Protein AF-A0A403M8B3-F1 (afdb_monomer)

Mean predicted aligned error: 5.44 Å

Secondary structure (DSSP, 8-state):
-TTHHHHHHHHHHHHTT--HHHHHT-SSHHHHHHHH--TT-S------

Structure (mmCIF, N/CA/C/O backbone):
data_AF-A0A403M8B3-F1
#
_entry.id   AF-A0A403M8B3-F1
#
loop_
_atom_site.group_PDB
_atom_site.id
_atom_site.type_symbol
_atom_site.label_atom_id
_atom_site.label_alt_id
_atom_site.label_comp_id
_atom_site.label_asym_id
_atom_site.label_entity_id
_atom_site.label_seq_id
_atom_site.pdbx_PDB_ins_code
_atom_site.Cartn_x
_atom_site.Ca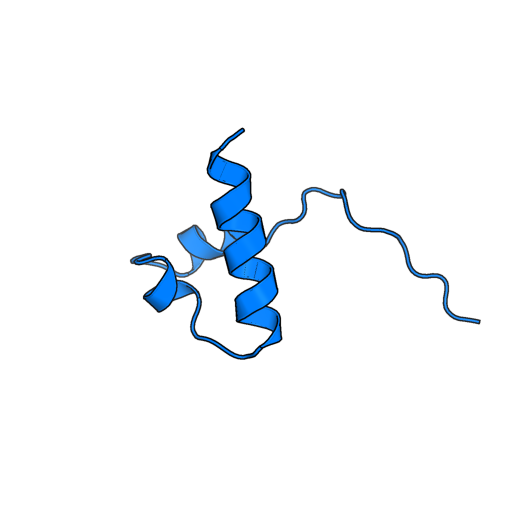rtn_y
_atom_site.Cartn_z
_atom_site.occupancy
_atom_site.B_iso_or_equiv
_atom_site.auth_seq_id
_atom_site.auth_comp_id
_atom_site.auth_asym_id
_atom_site.auth_atom_id
_atom_site.pdbx_PDB_model_num
ATOM 1 N N . THR A 1 1 ? 11.669 -2.365 -1.156 1.00 81.69 1 THR A N 1
ATOM 2 C CA . THR A 1 1 ? 11.847 -2.021 0.277 1.00 81.69 1 THR A CA 1
ATOM 3 C C . THR A 1 1 ? 10.707 -2.655 1.074 1.00 81.69 1 THR A C 1
ATOM 5 O O . THR A 1 1 ? 9.781 -3.151 0.442 1.00 81.69 1 THR A 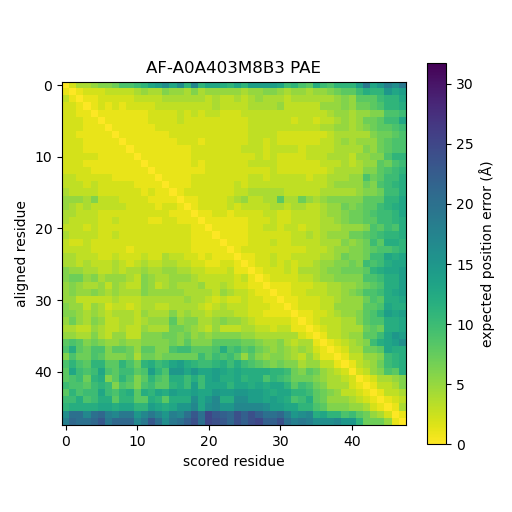O 1
ATOM 8 N N . PHE A 1 2 ? 10.721 -2.650 2.417 1.00 85.00 2 PHE A N 1
ATOM 9 C CA . PHE A 1 2 ? 9.622 -3.211 3.242 1.00 85.00 2 PHE A CA 1
ATOM 10 C C . PHE A 1 2 ? 8.244 -2.592 2.916 1.00 85.00 2 PHE A C 1
ATOM 12 O O . PHE A 1 2 ? 7.212 -3.241 3.036 1.00 85.00 2 PHE A O 1
ATOM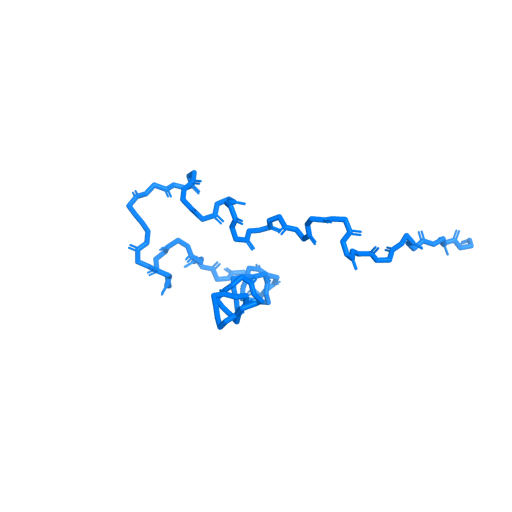 19 N N . HIS A 1 3 ? 8.238 -1.358 2.404 1.00 83.44 3 HIS A N 1
ATOM 20 C CA . HIS A 1 3 ? 7.042 -0.629 1.979 1.00 83.44 3 HIS A CA 1
ATOM 21 C C . HIS A 1 3 ? 6.237 -1.337 0.868 1.00 83.44 3 HIS A C 1
ATOM 23 O O . HIS A 1 3 ? 5.015 -1.225 0.832 1.00 83.44 3 HIS A O 1
ATOM 29 N N . GLU A 1 4 ? 6.894 -2.127 0.011 1.00 86.56 4 GLU A N 1
ATOM 30 C CA . GLU A 1 4 ? 6.244 -2.850 -1.097 1.00 86.56 4 GLU A CA 1
ATOM 31 C C . GLU A 1 4 ? 5.306 -3.970 -0.613 1.00 86.56 4 GLU A C 1
ATOM 33 O O . GLU A 1 4 ? 4.406 -4.369 -1.348 1.00 86.56 4 GLU A O 1
ATOM 38 N N . GLN A 1 5 ? 5.460 -4.456 0.627 1.00 91.50 5 GLN A N 1
ATOM 39 C CA . GLN A 1 5 ? 4.515 -5.416 1.216 1.00 91.50 5 GLN A CA 1
ATOM 40 C C . GLN A 1 5 ? 3.119 -4.798 1.357 1.00 91.50 5 GLN A C 1
ATOM 42 O O . GLN A 1 5 ? 2.114 -5.464 1.112 1.00 91.50 5 GLN A O 1
ATOM 47 N N . ARG A 1 6 ? 3.052 -3.500 1.688 1.00 90.19 6 ARG A N 1
ATOM 48 C CA . ARG A 1 6 ? 1.791 -2.757 1.778 1.00 90.19 6 ARG A CA 1
ATOM 49 C C . ARG A 1 6 ? 1.156 -2.584 0.396 1.00 90.19 6 ARG A C 1
ATOM 51 O O . ARG A 1 6 ? -0.044 -2.793 0.274 1.00 90.19 6 ARG A O 1
ATOM 58 N N . SER A 1 7 ? 1.957 -2.293 -0.634 1.00 89.12 7 SER A N 1
ATOM 59 C CA . SER A 1 7 ? 1.494 -2.214 -2.032 1.00 89.12 7 SER A CA 1
ATOM 60 C C . SER A 1 7 ? 1.003 -3.557 -2.576 1.00 89.12 7 SER A C 1
ATOM 62 O O . SER A 1 7 ? 0.048 -3.620 -3.341 1.00 89.12 7 SER A O 1
ATOM 64 N N . LEU A 1 8 ? 1.647 -4.663 -2.194 1.00 90.25 8 LEU A N 1
ATOM 65 C CA . LEU A 1 8 ? 1.176 -6.001 -2.549 1.00 90.25 8 LEU A CA 1
ATOM 66 C C . LEU A 1 8 ? -0.156 -6.332 -1.861 1.00 90.25 8 LEU A C 1
ATOM 68 O O . LEU A 1 8 ? -1.081 -6.792 -2.522 1.00 90.25 8 LEU A O 1
ATOM 72 N N . SER A 1 9 ? -0.253 -6.064 -0.557 1.00 92.62 9 SER A N 1
ATOM 73 C CA . SER A 1 9 ? -1.475 -6.264 0.231 1.00 92.62 9 SER A CA 1
ATOM 74 C C . SER A 1 9 ? -2.660 -5.477 -0.339 1.00 92.62 9 SER A C 1
ATOM 76 O O . SER A 1 9 ? -3.736 -6.040 -0.519 1.00 92.62 9 SER A O 1
ATOM 78 N N . GLU A 1 10 ? -2.449 -4.204 -0.696 1.00 93.38 10 GLU A N 1
ATOM 79 C CA . GLU A 1 10 ? -3.462 -3.356 -1.338 1.00 93.38 10 GLU A CA 1
ATOM 80 C C . GLU A 1 10 ? -4.063 -4.036 -2.573 1.00 93.38 10 GLU A C 1
ATOM 82 O O . GLU A 1 10 ? -5.264 -4.287 -2.607 1.00 93.38 10 GLU A O 1
ATOM 87 N N . ARG A 1 11 ? -3.225 -4.422 -3.541 1.00 90.62 11 ARG A N 1
ATOM 88 C CA . ARG A 1 11 ? -3.685 -5.000 -4.811 1.00 90.62 11 ARG A CA 1
ATOM 89 C C . ARG A 1 11 ? -4.444 -6.314 -4.613 1.00 90.62 11 ARG A C 1
ATOM 91 O O . ARG A 1 11 ? -5.532 -6.479 -5.157 1.00 90.62 11 ARG A O 1
ATOM 98 N N . LEU A 1 12 ? -3.923 -7.212 -3.772 1.00 93.25 12 LEU A N 1
ATOM 99 C CA . LEU A 1 12 ? -4.551 -8.512 -3.506 1.00 93.25 12 LEU A CA 1
ATOM 100 C C . LEU A 1 12 ? -5.922 -8.381 -2.835 1.00 93.25 12 LEU A C 1
ATOM 102 O O . LEU A 1 12 ? -6.851 -9.107 -3.184 1.00 93.25 12 LEU A O 1
ATOM 106 N N . TYR A 1 13 ? -6.069 -7.480 -1.861 1.00 94.06 13 TYR A N 1
ATOM 107 C CA . TYR A 1 13 ? -7.356 -7.273 -1.194 1.00 94.06 13 TYR A CA 1
ATOM 108 C C . TYR A 1 13 ? -8.334 -6.464 -2.050 1.00 94.06 13 TYR A C 1
ATOM 110 O O . TYR A 1 13 ? -9.543 -6.691 -1.970 1.00 94.06 13 TYR A O 1
ATOM 118 N N . LYS A 1 14 ? -7.834 -5.577 -2.918 1.00 91.00 14 LYS A N 1
ATOM 119 C CA . LYS A 1 14 ? -8.656 -4.873 -3.905 1.00 91.00 14 LYS A CA 1
ATOM 120 C C . LYS A 1 14 ? -9.314 -5.845 -4.883 1.00 91.00 14 LYS A C 1
ATOM 122 O O . LYS A 1 14 ? -10.511 -5.721 -5.130 1.00 91.00 14 LYS A O 1
ATOM 127 N N . GLU A 1 15 ? -8.567 -6.827 -5.390 1.00 90.81 15 GLU A N 1
ATOM 128 C CA . GLU A 1 15 ? -9.083 -7.884 -6.280 1.00 90.81 15 GLU A CA 1
ATOM 129 C C . GLU A 1 15 ? -10.173 -8.743 -5.616 1.00 90.81 15 GLU A C 1
ATOM 131 O O . GLU A 1 15 ? -11.066 -9.245 -6.291 1.00 90.81 15 GLU A O 1
ATOM 136 N N . GLN A 1 16 ? -10.150 -8.858 -4.285 1.00 94.12 16 GLN A N 1
ATOM 137 C CA . GLN A 1 16 ? -11.178 -9.543 -3.491 1.00 94.12 16 GLN A CA 1
ATOM 138 C C . GLN A 1 16 ? -12.409 -8.664 -3.193 1.00 94.12 16 GLN A C 1
ATOM 140 O O . GLN A 1 16 ? -13.349 -9.125 -2.548 1.00 94.12 16 GLN A O 1
ATOM 145 N N . GLY A 1 17 ? -12.422 -7.400 -3.634 1.00 91.81 17 GLY A N 1
ATOM 146 C CA . GLY A 1 17 ? -13.540 -6.471 -3.442 1.00 91.81 17 GLY A CA 1
ATOM 147 C C . GLY A 1 17 ? -13.556 -5.737 -2.096 1.00 91.81 17 GLY A C 1
ATOM 148 O O . GLY A 1 17 ? -14.572 -5.137 -1.745 1.00 91.81 17 GLY A O 1
ATOM 149 N N . LEU A 1 18 ? -12.459 -5.761 -1.332 1.00 93.06 18 LEU A N 1
ATOM 150 C CA . LEU A 1 18 ? -12.363 -5.053 -0.051 1.00 93.06 18 LEU A CA 1
ATOM 151 C C . LEU A 1 18 ? -12.093 -3.551 -0.243 1.00 93.06 18 LEU A C 1
ATOM 153 O O . LEU A 1 18 ? -11.436 -3.117 -1.192 1.00 93.06 18 LEU A O 1
ATOM 157 N N . ASP A 1 19 ? -12.560 -2.748 0.716 1.00 91.50 19 ASP A N 1
ATOM 158 C CA . ASP A 1 19 ? -12.257 -1.316 0.806 1.00 91.50 19 ASP A CA 1
ATOM 159 C C . ASP A 1 19 ? -10.824 -1.118 1.332 1.00 91.50 19 ASP A C 1
ATOM 161 O O . ASP A 1 19 ? -10.566 -1.030 2.540 1.00 91.50 19 ASP A O 1
ATOM 165 N N . THR A 1 20 ? -9.868 -1.083 0.403 1.00 92.75 20 THR A N 1
ATOM 166 C CA . THR A 1 20 ? -8.441 -0.973 0.719 1.00 92.75 20 THR A CA 1
ATOM 167 C C . THR A 1 20 ? -8.061 0.383 1.308 1.00 92.75 20 THR A C 1
ATOM 169 O O . THR A 1 20 ? -7.099 0.462 2.070 1.00 92.75 20 THR A O 1
ATOM 172 N N . GLN A 1 21 ? -8.835 1.444 1.055 1.00 91.31 21 GLN A N 1
ATOM 173 C CA . GLN A 1 21 ? -8.596 2.750 1.669 1.00 91.31 21 GLN A CA 1
ATOM 174 C C . GLN A 1 21 ? -8.787 2.672 3.189 1.00 91.31 21 GLN A C 1
ATOM 176 O O . GLN A 1 21 ? -7.918 3.120 3.945 1.00 91.31 21 GLN A O 1
ATOM 181 N N . LYS A 1 22 ? -9.892 2.061 3.640 1.00 92.69 22 LYS A N 1
ATOM 182 C CA . LYS A 1 22 ? -10.138 1.828 5.072 1.00 92.69 22 LYS A CA 1
ATOM 183 C C . LYS A 1 22 ? -9.128 0.858 5.669 1.00 92.69 22 LYS A C 1
ATOM 185 O O . LYS A 1 22 ? -8.589 1.143 6.734 1.00 92.69 22 LYS A O 1
ATOM 190 N N . LEU A 1 23 ? -8.833 -0.241 4.972 1.00 91.06 23 LEU A N 1
ATOM 191 C CA . LEU A 1 23 ? -7.877 -1.253 5.432 1.00 91.06 23 LEU A CA 1
ATOM 192 C C . LEU A 1 23 ? -6.479 -0.670 5.683 1.00 91.06 23 LEU A C 1
ATOM 194 O O . LEU A 1 23 ? -5.815 -1.030 6.652 1.00 91.06 23 LEU A O 1
ATOM 198 N N . LEU A 1 24 ? -6.029 0.242 4.819 1.00 91.12 24 LEU A N 1
ATOM 199 C CA . LEU A 1 24 ? -4.711 0.865 4.933 1.00 91.12 24 LEU A CA 1
ATOM 200 C C . LEU A 1 24 ? -4.696 2.111 5.826 1.00 91.12 24 LEU A C 1
ATOM 202 O O . LEU A 1 24 ? -3.606 2.609 6.128 1.00 91.12 24 LEU A O 1
ATOM 206 N N . GLY A 1 25 ? -5.864 2.598 6.257 1.00 92.69 25 GLY A N 1
ATOM 207 C CA . GLY A 1 25 ? -6.007 3.797 7.084 1.00 92.69 25 GLY A CA 1
ATOM 208 C C . GLY A 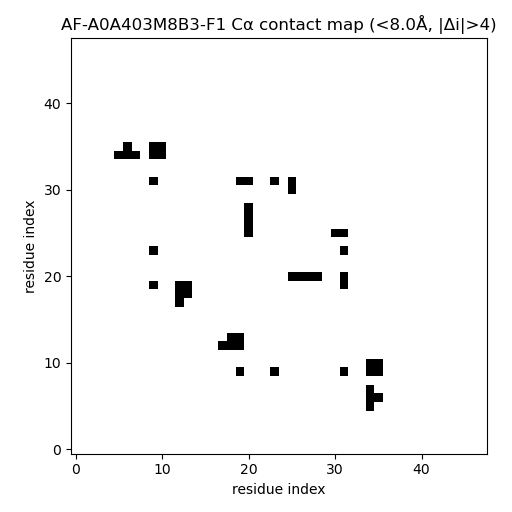1 25 ? -5.712 5.097 6.333 1.00 92.69 25 GLY A C 1
ATOM 209 O O . GLY A 1 25 ? -5.208 6.051 6.926 1.00 92.69 25 GLY A O 1
ATOM 210 N N . HIS A 1 26 ? -5.965 5.145 5.024 1.00 93.75 26 HIS A N 1
ATOM 211 C CA . HIS A 1 26 ? -5.684 6.325 4.211 1.00 93.75 26 HIS A CA 1
ATOM 212 C C . HIS A 1 26 ? -6.836 7.328 4.248 1.00 93.75 26 HIS A C 1
ATOM 214 O O . HIS A 1 26 ? -8.006 6.989 4.067 1.00 93.75 26 HIS A O 1
ATOM 220 N N . LYS A 1 27 ? -6.500 8.606 4.427 1.00 89.94 27 LYS A N 1
ATOM 221 C CA . LYS A 1 27 ? -7.494 9.681 4.519 1.00 89.94 27 LYS A CA 1
ATOM 222 C C . LYS A 1 27 ? -8.095 10.021 3.157 1.00 89.94 27 LYS A C 1
ATOM 224 O O . LYS A 1 27 ? -9.261 10.397 3.087 1.00 89.94 27 LYS A O 1
ATOM 229 N N . THR A 1 28 ? -7.315 9.890 2.086 1.00 88.88 28 THR A N 1
ATOM 230 C CA . THR A 1 28 ? -7.760 10.173 0.717 1.00 88.88 28 THR A CA 1
ATOM 231 C C . THR A 1 28 ? -7.420 9.027 -0.225 1.00 88.88 28 THR A C 1
ATOM 233 O O . THR A 1 28 ? -6.407 8.347 -0.056 1.00 88.88 28 THR A O 1
ATOM 236 N N . GLN A 1 29 ? -8.243 8.851 -1.260 1.00 85.00 29 GLN A N 1
ATOM 237 C CA . GLN A 1 29 ? -8.034 7.824 -2.281 1.00 85.00 29 GLN 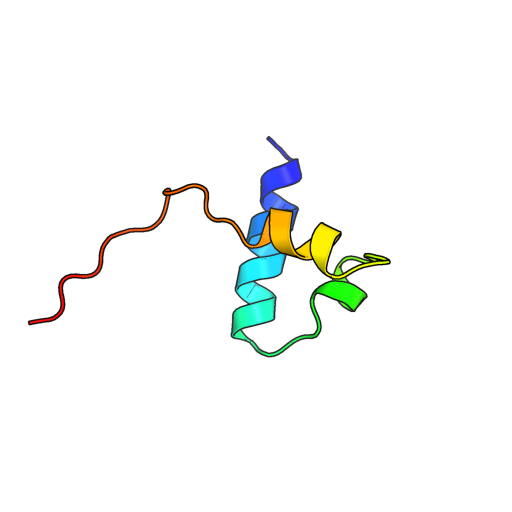A CA 1
ATOM 238 C C . GLN A 1 29 ? -6.687 7.992 -3.003 1.00 85.00 29 GLN A C 1
ATOM 240 O O . GLN A 1 29 ? -5.975 7.018 -3.209 1.00 85.00 29 GLN A O 1
ATOM 245 N N . GLN A 1 30 ? -6.256 9.236 -3.230 1.00 87.19 30 GLN A N 1
ATOM 246 C CA . GLN A 1 30 ? -4.971 9.554 -3.861 1.00 87.19 30 GLN A CA 1
ATOM 247 C C . GLN A 1 30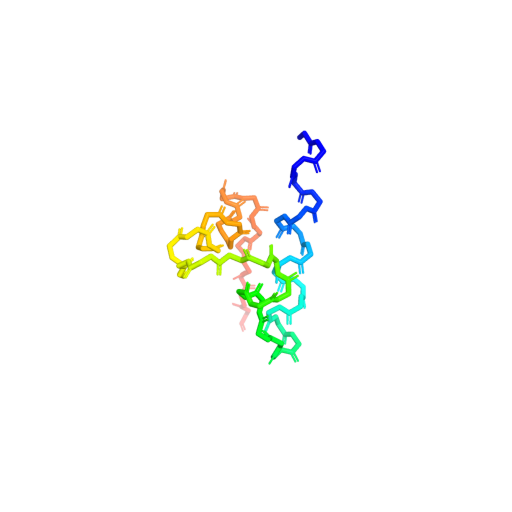 ? -3.751 8.976 -3.110 1.00 87.19 30 GLN A C 1
ATOM 249 O O . GLN A 1 30 ? -2.703 8.741 -3.710 1.00 87.19 30 GLN A O 1
ATOM 254 N N . GLN A 1 31 ? -3.858 8.741 -1.793 1.00 85.06 31 GLN A N 1
ATOM 255 C CA . GLN A 1 31 ? -2.812 8.047 -1.032 1.00 85.06 31 GLN A CA 1
ATOM 256 C C . GLN A 1 31 ? -2.793 6.547 -1.340 1.00 85.06 31 GLN A C 1
ATOM 258 O O . GLN A 1 31 ? -1.710 5.980 -1.451 1.00 85.06 31 GLN A O 1
ATOM 263 N N . THR A 1 32 ? -3.964 5.926 -1.498 1.00 84.88 32 THR A N 1
ATOM 264 C CA . THR A 1 32 ? -4.126 4.514 -1.878 1.00 84.88 32 THR A CA 1
ATOM 265 C C . THR A 1 32 ? -3.676 4.263 -3.314 1.00 84.88 32 THR A C 1
ATOM 267 O O . THR A 1 32 ? -3.002 3.270 -3.563 1.00 84.88 32 THR A O 1
ATOM 270 N N . ASP A 1 33 ? -3.930 5.198 -4.231 1.00 83.06 33 ASP A N 1
ATOM 271 C CA . ASP A 1 33 ? -3.597 5.046 -5.654 1.00 83.06 33 ASP A CA 1
ATOM 272 C C . ASP A 1 33 ? -2.091 4.815 -5.895 1.00 83.06 3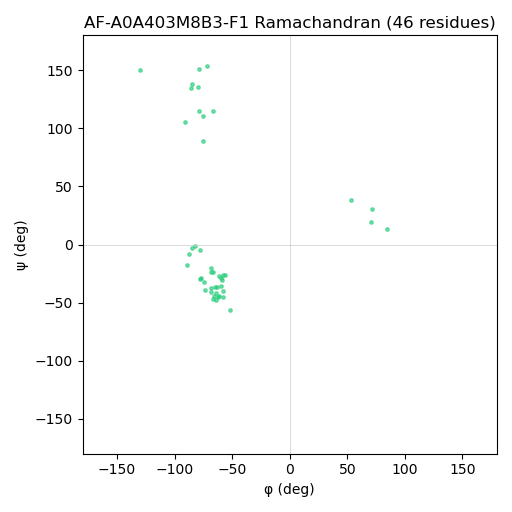3 ASP A C 1
ATOM 274 O O . ASP A 1 33 ? -1.704 4.071 -6.791 1.00 83.06 33 ASP A O 1
ATOM 278 N N . ARG A 1 34 ? -1.217 5.363 -5.037 1.00 81.81 34 ARG A N 1
ATOM 279 C CA . ARG A 1 34 ? 0.242 5.133 -5.107 1.00 81.81 34 ARG A CA 1
ATOM 280 C C . ARG A 1 34 ? 0.663 3.692 -4.809 1.00 81.81 34 ARG A C 1
ATOM 282 O O . ARG A 1 34 ? 1.765 3.299 -5.186 1.00 81.81 34 ARG A O 1
ATOM 289 N N . TYR A 1 35 ? -0.162 2.948 -4.077 1.00 80.31 35 TYR A N 1
ATOM 290 C CA . TYR A 1 35 ? 0.066 1.540 -3.742 1.00 80.31 35 TYR A CA 1
ATOM 291 C C . TYR A 1 35 ? -0.519 0.597 -4.798 1.00 80.31 35 TYR A C 1
ATOM 293 O O . TYR A 1 35 ? -0.110 -0.561 -4.858 1.00 80.31 35 TYR A O 1
ATOM 301 N N . HIS A 1 36 ? -1.431 1.112 -5.625 1.00 76.44 36 HIS A N 1
ATOM 302 C CA . HIS A 1 36 ? -2.065 0.383 -6.714 1.00 76.44 36 HIS A CA 1
ATOM 303 C C . HIS A 1 36 ? -1.150 0.251 -7.940 1.00 76.44 36 HIS A C 1
ATOM 305 O O . HIS A 1 36 ? -1.219 -0.734 -8.671 1.00 76.44 36 HIS A O 1
ATOM 311 N N . ASP A 1 37 ? -0.267 1.231 -8.144 1.00 78.44 37 ASP A N 1
ATOM 312 C CA . ASP A 1 37 ? 0.684 1.258 -9.252 1.00 78.44 37 ASP A CA 1
ATOM 313 C C . ASP A 1 37 ? 1.731 0.135 -9.133 1.00 78.44 37 ASP A C 1
ATOM 315 O O . ASP A 1 37 ? 2.561 0.109 -8.215 1.00 78.44 37 ASP A O 1
ATOM 319 N N . ASP A 1 38 ? 1.703 -0.797 -10.089 1.00 74.88 38 ASP A N 1
ATOM 320 C CA . ASP A 1 38 ? 2.649 -1.908 -10.194 1.00 74.88 38 ASP A CA 1
ATOM 321 C C . ASP A 1 38 ? 4.012 -1.491 -10.780 1.00 74.88 38 ASP A C 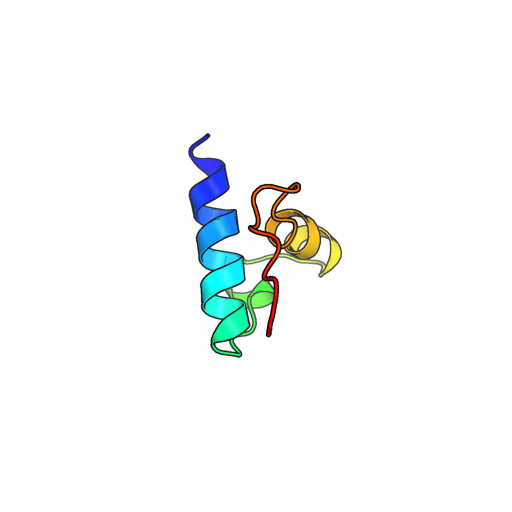1
ATOM 323 O O . ASP A 1 38 ? 4.946 -2.301 -10.812 1.00 74.88 38 ASP A O 1
ATOM 327 N N . ARG A 1 39 ? 4.140 -0.223 -11.199 1.00 79.06 39 ARG A N 1
ATOM 328 C CA . ARG A 1 39 ? 5.333 0.416 -11.765 1.00 79.06 39 ARG A CA 1
ATOM 329 C C . ARG A 1 39 ? 5.925 -0.355 -12.940 1.00 79.06 39 ARG A C 1
ATOM 331 O O . ARG A 1 39 ? 7.147 -0.461 -13.056 1.00 79.06 39 ARG A O 1
ATOM 338 N N . GLY A 1 40 ? 5.065 -0.928 -13.782 1.00 74.75 40 GLY A N 1
ATOM 339 C CA . GLY A 1 40 ? 5.478 -1.666 -14.974 1.00 74.75 40 GLY A CA 1
ATOM 340 C C . GLY A 1 40 ? 6.141 -3.010 -14.668 1.00 74.75 40 GLY A C 1
ATOM 341 O O . GLY A 1 40 ? 6.854 -3.545 -15.512 1.00 74.75 40 GLY A O 1
ATOM 342 N N . LYS A 1 41 ? 5.934 -3.560 -13.463 1.00 77.38 41 LYS A N 1
ATOM 343 C CA . LYS A 1 41 ? 6.406 -4.906 -13.086 1.00 77.38 41 LYS A CA 1
ATOM 344 C C . LYS A 1 41 ? 5.436 -6.017 -13.509 1.00 77.38 41 LYS A C 1
ATOM 346 O O . LYS A 1 41 ? 5.718 -7.190 -13.262 1.00 77.38 41 LYS A O 1
ATOM 351 N N . GLY A 1 42 ? 4.287 -5.666 -14.083 1.00 77.38 42 GLY A N 1
ATOM 352 C CA . GLY A 1 42 ? 3.315 -6.612 -14.615 1.00 77.38 42 GLY A CA 1
ATOM 353 C C . GLY A 1 42 ? 3.785 -7.297 -15.900 1.00 77.38 42 GLY A C 1
ATOM 354 O O . GLY A 1 42 ? 4.576 -6.762 -16.675 1.00 77.38 42 GLY A O 1
ATOM 355 N N . TRP A 1 43 ? 3.263 -8.498 -16.140 1.00 80.75 43 TRP A N 1
ATOM 356 C CA . TRP A 1 43 ? 3.442 -9.210 -17.404 1.00 80.75 43 TRP A CA 1
ATOM 357 C C . TRP A 1 43 ? 2.396 -8.751 -18.421 1.00 80.75 43 TRP A C 1
ATOM 359 O O . TRP A 1 43 ? 1.211 -8.654 -18.093 1.00 80.75 43 TRP A O 1
ATOM 369 N N . ILE A 1 44 ? 2.808 -8.549 -19.673 1.00 80.06 44 ILE A N 1
ATOM 370 C CA . ILE A 1 44 ? 1.872 -8.356 -20.784 1.00 80.06 44 ILE A CA 1
ATOM 371 C C . ILE A 1 44 ? 1.280 -9.724 -21.127 1.00 80.06 44 ILE A C 1
ATOM 373 O O . ILE A 1 44 ? 1.978 -10.611 -21.620 1.00 80.06 44 ILE A O 1
ATOM 377 N N . LYS A 1 45 ? -0.011 -9.909 -20.845 1.00 81.69 45 LYS A N 1
ATOM 378 C CA . LYS A 1 45 ? -0.735 -11.122 -21.232 1.00 81.69 45 LYS A CA 1
ATOM 379 C C . LYS A 1 45 ? -1.090 -11.027 -22.714 1.00 81.69 45 LYS A C 1
ATOM 381 O O . LYS A 1 45 ? -1.887 -10.177 -23.097 1.00 81.69 45 LYS A O 1
ATOM 386 N N . VAL A 1 46 ? -0.521 -11.907 -23.531 1.00 85.62 46 VAL A N 1
ATOM 387 C CA . VAL A 1 46 ? -0.958 -12.106 -24.917 1.00 85.62 46 VAL A CA 1
ATOM 388 C C . VAL A 1 46 ? -2.012 -13.210 -24.893 1.00 85.62 46 VAL A C 1
ATO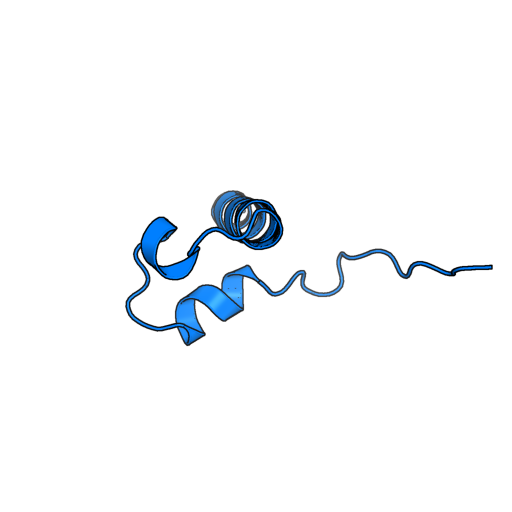M 390 O O . VAL A 1 46 ? -1.683 -14.368 -24.643 1.00 85.62 46 VAL A O 1
ATOM 393 N N . ALA A 1 47 ? -3.283 -12.842 -25.052 1.00 76.12 47 ALA A N 1
ATOM 394 C CA . ALA A 1 47 ? -4.354 -13.813 -25.254 1.00 76.12 47 ALA A CA 1
ATOM 395 C C . ALA A 1 47 ? -4.351 -14.262 -26.726 1.00 76.12 47 ALA A C 1
ATOM 397 O O . ALA A 1 47 ? -4.179 -13.420 -27.609 1.00 76.12 47 ALA A O 1
ATOM 398 N N . LEU A 1 48 ? -4.488 -15.573 -26.953 1.00 65.44 48 LEU A N 1
ATOM 399 C CA . LEU A 1 48 ? -4.693 -16.180 -28.275 1.00 65.44 48 LEU A CA 1
ATOM 400 C C . LEU A 1 48 ? -6.132 -15.976 -28.754 1.00 65.44 48 LEU A C 1
ATOM 402 O O . LEU A 1 48 ? -7.041 -16.059 -27.895 1.00 65.44 48 LEU A O 1
#

Nearest PDB structures (foldseek):
  1z19-assembly1_B-2  TM=8.034E-01  e=7.848E-02  Lambdavirus lambda

Radius of gyration: 12.19 Å; Cα contacts (8 Å, |Δi|>4): 25; chains: 1; bounding box: 25×26×35 Å

Sequence (48 aa):
TFHEQRSLSERLYKEQGLDTQKLLGHKTQQQTDRYHDDRGKGWIKVAL

InterPro domains:
  IPR011010 DNA breaking-rejoining enzyme, catalytic core [SSF56349] (1-45)
  IPR013762 Integrase-like, catalytic domain superfamily [G3DSA:1.10.443.10] (1-48)

Foldseek 3Di:
DVVLVLLVVLCVVVVVVDPSCVVVVPPDVVVSVVSPDPVPPDDDDDDD

pLDDT: mean 86.11, std 6.66, range [65.44, 94.12]

Solvent-accessible surface area (backbone atoms only — not comparable to full-atom values): 3124 Å² total; per-residue (Å²): 113,82,69,52,57,57,26,50,50,41,47,58,41,41,78,73,70,48,68,45,42,69,75,72,67,47,94,47,66,76,64,46,52,67,36,63,60,66,82,82,72,69,80,85,81,82,81,131

Organism: Shigella dysenteriae (NCBI:txid622)